Protein AF-A0A0M4QWQ1-F1 (afdb_monomer)

Sequence (121 aa):
MKKNDCTCSGRVTTLRNQVVIATGKVSIRGEHEHRDEVHALLERAGARVTTKMSGNISVLIHGDLSGQIVADQVREYSQKILDLLTESTSAHHVCAVSSRGLSELLEGRAAVCLHRHVVGQ

Secondary structure (DSSP, 8-state):
---------SEE---TT-EEEEESB-EETTEE--HHHHHHHHHHTT-EE-SS--TT--EEEE-B-TTS--SBTTTTB-HHHHHHHHS--TT---EEEEHHHHHHHHTTPPEEPGGGGSS--

pLDDT: mean 73.44, std 15.36, range [33.41, 91.0]

Solvent-accessible surface area (backbone atoms only — not comparable to full-atom values): 6953 Å² total; per-residue (Å²): 134,84,78,83,67,58,69,72,82,51,48,45,63,68,47,57,84,32,30,32,32,79,42,65,52,38,31,50,88,83,41,83,43,53,71,67,57,51,46,53,52,40,43,74,54,41,21,44,75,44,94,69,94,53,96,75,49,38,32,35,36,45,28,56,38,90,92,56,85,46,68,36,82,90,77,47,35,30,59,69,53,51,47,56,59,64,68,35,44,89,83,45,60,49,38,30,25,43,25,69,27,50,33,34,38,76,71,68,32,66,17,58,32,62,45,79,75,72,86,73,129

Structure (mmCIF, N/CA/C/O backbone):
data_AF-A0A0M4QWQ1-F1
#
_entry.id   AF-A0A0M4QWQ1-F1
#
loop_
_atom_site.group_PDB
_atom_site.id
_atom_site.type_symbol
_atom_site.label_atom_id
_atom_site.label_alt_id
_atom_site.label_comp_id
_atom_site.label_asym_id
_atom_site.label_entity_id
_atom_site.label_seq_id
_atom_site.pdbx_PDB_ins_code
_atom_site.Cartn_x
_atom_site.Cartn_y
_atom_site.Cartn_z
_atom_site.occupancy
_atom_site.B_iso_or_equiv
_atom_site.auth_seq_id
_atom_site.auth_comp_id
_atom_site.auth_asym_id
_atom_site.auth_atom_id
_atom_site.pdbx_PDB_model_num
ATOM 1 N N . MET A 1 1 ? -4.768 -5.195 30.959 1.00 33.41 1 MET A N 1
ATOM 2 C CA . MET A 1 1 ? -3.926 -4.238 30.205 1.00 33.41 1 MET A CA 1
ATOM 3 C C . MET A 1 1 ? -3.925 -4.661 28.740 1.00 33.41 1 MET A C 1
ATOM 5 O O . MET A 1 1 ? -3.220 -5.597 28.389 1.00 33.41 1 MET A O 1
ATOM 9 N N . LYS A 1 2 ? -4.796 -4.077 27.904 1.00 33.41 2 LYS A N 1
ATOM 10 C CA . LYS A 1 2 ? -4.826 -4.370 26.462 1.00 33.41 2 LYS A CA 1
ATOM 11 C C . LYS A 1 2 ? -3.675 -3.591 25.832 1.00 33.41 2 LYS A C 1
ATOM 13 O O . LYS A 1 2 ? -3.748 -2.369 25.765 1.00 33.41 2 LYS A O 1
ATOM 18 N N . LYS A 1 3 ? -2.583 -4.275 25.478 1.00 35.69 3 LYS A N 1
ATOM 19 C CA . LYS A 1 3 ? -1.505 -3.661 24.699 1.00 35.69 3 LYS A CA 1
ATOM 20 C C . LYS A 1 3 ? -2.124 -3.224 23.377 1.00 35.69 3 LYS A C 1
ATOM 22 O O . LYS A 1 3 ? -2.534 -4.066 22.584 1.00 35.69 3 LYS A O 1
ATOM 27 N N . ASN A 1 4 ? -2.248 -1.914 23.202 1.00 35.50 4 ASN A N 1
ATOM 28 C CA . ASN A 1 4 ? -2.548 -1.275 21.932 1.00 35.50 4 ASN A CA 1
ATOM 29 C C . ASN A 1 4 ? -1.277 -1.397 21.085 1.00 35.50 4 ASN A C 1
ATOM 31 O O . ASN A 1 4 ? -0.504 -0.458 20.930 1.00 35.50 4 ASN A O 1
ATOM 35 N N . ASP A 1 5 ? -0.982 -2.633 20.700 1.00 36.66 5 ASP A N 1
ATOM 36 C CA . ASP A 1 5 ? 0.172 -2.970 19.903 1.00 36.66 5 ASP A CA 1
ATOM 37 C C . ASP A 1 5 ? -0.125 -2.451 18.497 1.00 36.66 5 ASP A C 1
ATOM 39 O O . ASP A 1 5 ? -1.094 -2.854 17.853 1.00 36.66 5 ASP A O 1
ATOM 43 N N . CYS A 1 6 ? 0.656 -1.471 18.057 1.00 44.47 6 CYS A N 1
ATOM 44 C CA . CYS A 1 6 ? 0.642 -0.994 16.683 1.00 44.47 6 CYS A CA 1
ATOM 45 C C . CYS A 1 6 ? 1.329 -2.065 15.818 1.00 44.47 6 CYS A C 1
ATOM 47 O O . CYS A 1 6 ? 2.426 -1.869 15.299 1.00 44.47 6 CYS A O 1
ATOM 49 N N . THR A 1 7 ? 0.713 -3.251 15.753 1.00 46.88 7 THR A N 1
ATOM 50 C CA . THR A 1 7 ? 1.302 -4.480 15.221 1.00 46.88 7 THR A CA 1
ATOM 51 C C . THR A 1 7 ? 1.193 -4.484 13.710 1.00 46.88 7 THR A C 1
ATOM 53 O O . THR A 1 7 ? 0.338 -5.139 13.116 1.00 46.88 7 THR A O 1
ATOM 56 N N . CYS A 1 8 ? 2.125 -3.826 13.034 1.00 55.56 8 CYS A N 1
ATOM 57 C CA . CYS A 1 8 ? 2.546 -4.419 11.778 1.00 55.56 8 CYS A CA 1
ATOM 58 C C . CYS A 1 8 ? 3.162 -5.777 12.114 1.00 55.56 8 CYS A C 1
ATOM 60 O O . CYS A 1 8 ? 4.287 -5.865 12.604 1.00 55.56 8 CYS A O 1
ATOM 62 N N . SER A 1 9 ? 2.441 -6.864 11.838 1.00 59.91 9 SER A N 1
ATOM 63 C CA . SER A 1 9 ? 2.945 -8.235 12.001 1.00 59.91 9 SER A CA 1
ATOM 64 C C . SER A 1 9 ? 4.078 -8.575 11.009 1.00 59.91 9 SER A C 1
ATOM 66 O O . SER A 1 9 ? 4.368 -9.742 10.768 1.00 59.91 9 SER A O 1
ATOM 68 N N . GLY A 1 10 ? 4.701 -7.567 10.384 1.00 70.88 10 GLY A N 1
ATOM 69 C CA . GLY A 1 10 ? 5.624 -7.690 9.257 1.00 70.88 10 GLY A CA 1
ATOM 70 C C . GLY A 1 10 ? 4.924 -7.933 7.918 1.00 70.88 10 GLY A C 1
ATOM 71 O O . GLY A 1 10 ? 5.595 -8.161 6.914 1.00 70.88 10 GLY A O 1
ATOM 72 N N . ARG A 1 11 ? 3.587 -7.910 7.886 1.00 78.88 11 ARG A N 1
ATOM 73 C CA . ARG A 1 11 ? 2.778 -8.191 6.699 1.00 78.88 11 ARG A CA 1
ATOM 74 C C . ARG A 1 11 ? 1.528 -7.322 6.654 1.00 78.88 11 ARG A C 1
ATOM 76 O O . ARG A 1 11 ? 0.953 -7.013 7.693 1.00 78.88 11 ARG A O 1
ATOM 83 N N . VAL A 1 12 ? 1.094 -6.998 5.442 1.00 84.19 12 VAL A N 1
ATOM 84 C CA . VAL A 1 12 ? -0.196 -6.369 5.144 1.00 84.19 12 VAL A CA 1
ATOM 85 C C . VAL A 1 12 ? -1.068 -7.432 4.491 1.00 84.19 12 VAL A C 1
ATOM 87 O O . VAL A 1 12 ? -0.662 -8.028 3.499 1.00 84.19 12 VAL A O 1
ATOM 90 N N . THR A 1 13 ? -2.240 -7.717 5.051 1.00 83.75 13 THR A N 1
ATOM 91 C CA . THR A 1 13 ? -3.164 -8.736 4.517 1.00 83.75 13 THR A CA 1
ATOM 92 C C . THR A 1 13 ? -4.293 -8.136 3.689 1.00 83.75 13 THR A C 1
ATOM 94 O O . THR A 1 13 ? -4.889 -8.828 2.872 1.00 83.75 13 THR A O 1
ATOM 97 N N . THR A 1 14 ? -4.608 -6.857 3.899 1.00 83.62 14 THR A N 1
ATOM 98 C CA . THR A 1 14 ? -5.663 -6.153 3.173 1.00 83.62 14 THR A CA 1
ATOM 99 C C . THR A 1 14 ? -5.400 -4.653 3.134 1.00 83.62 14 THR A C 1
ATOM 101 O O . THR A 1 14 ? -4.774 -4.090 4.032 1.00 83.62 14 THR A O 1
ATOM 104 N N . LEU A 1 15 ? -5.921 -4.016 2.088 1.00 84.75 15 LEU A N 1
ATOM 105 C CA . LEU A 1 15 ? -5.917 -2.570 1.891 1.00 84.75 15 LEU A CA 1
ATOM 106 C C . LEU A 1 15 ? -7.199 -1.899 2.404 1.00 84.75 15 LEU A C 1
ATOM 108 O O . LEU A 1 15 ? -7.279 -0.673 2.444 1.00 84.75 15 LEU A O 1
ATOM 112 N N . ARG A 1 16 ? -8.202 -2.680 2.825 1.00 86.56 16 ARG A N 1
ATOM 113 C CA . ARG A 1 16 ? -9.482 -2.135 3.286 1.00 86.56 16 ARG A CA 1
ATOM 114 C C . ARG A 1 16 ? -9.301 -1.230 4.497 1.00 86.56 16 ARG A C 1
ATOM 116 O O . ARG A 1 16 ? -8.708 -1.637 5.494 1.00 86.56 16 ARG A O 1
ATOM 123 N N . ASN A 1 17 ? -9.878 -0.033 4.412 1.00 85.31 17 ASN A N 1
ATOM 124 C CA . ASN A 1 17 ? -9.836 0.992 5.455 1.00 85.31 17 ASN A CA 1
ATOM 125 C C . ASN A 1 17 ? -8.409 1.458 5.812 1.00 85.31 17 ASN A C 1
ATOM 127 O O . ASN A 1 17 ? -8.195 2.020 6.883 1.00 85.31 17 ASN A O 1
ATOM 131 N N . GLN A 1 18 ? -7.437 1.224 4.922 1.00 87.06 18 GLN A N 1
ATOM 132 C CA . GLN A 1 18 ? -6.062 1.695 5.064 1.00 87.06 18 GLN A CA 1
ATOM 133 C C . GLN A 1 18 ? -5.871 3.000 4.299 1.00 87.06 18 GLN A C 1
ATOM 135 O O . GLN A 1 18 ? -6.394 3.157 3.196 1.00 87.06 18 GLN A O 1
ATOM 140 N N . VAL A 1 19 ? -5.082 3.923 4.852 1.00 89.38 19 VAL A N 1
ATOM 141 C CA . VAL A 1 19 ? -4.641 5.113 4.116 1.00 89.38 19 VAL A CA 1
ATOM 142 C C . VAL A 1 19 ? -3.360 4.767 3.372 1.00 89.38 19 VAL A C 1
ATOM 144 O O . VAL A 1 19 ? -2.340 4.454 3.993 1.00 89.38 19 VAL A O 1
ATOM 147 N N . VAL A 1 20 ? -3.426 4.811 2.044 1.00 89.38 20 VAL A N 1
ATOM 148 C CA . VAL A 1 20 ? -2.355 4.352 1.160 1.00 89.38 20 VAL A CA 1
ATOM 149 C C . VAL A 1 20 ? -1.790 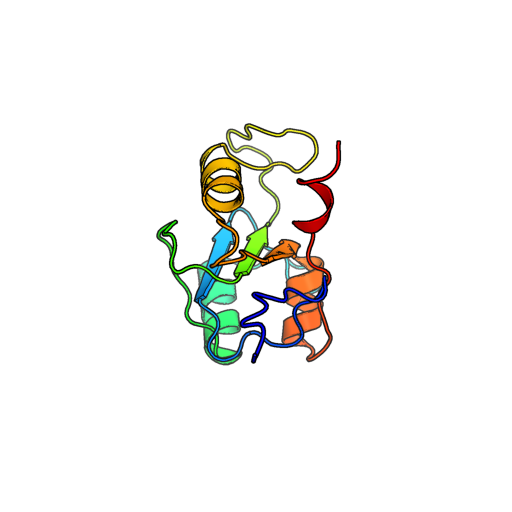5.518 0.370 1.00 89.38 20 VAL A C 1
ATOM 151 O O . VAL A 1 20 ? -2.537 6.327 -0.177 1.00 89.38 20 VAL A O 1
ATOM 154 N N . ILE A 1 21 ? -0.471 5.579 0.256 1.00 87.94 21 ILE A N 1
ATOM 155 C CA . ILE A 1 21 ? 0.205 6.453 -0.701 1.00 87.94 21 ILE A CA 1
ATOM 156 C C . ILE A 1 21 ? 1.067 5.612 -1.634 1.00 87.94 21 ILE A C 1
ATOM 158 O O . ILE A 1 21 ? 1.779 4.718 -1.185 1.00 87.94 21 ILE A O 1
ATOM 162 N N . ALA A 1 22 ? 1.006 5.899 -2.930 1.00 86.12 22 ALA A N 1
ATOM 163 C CA . ALA A 1 22 ? 1.893 5.311 -3.923 1.00 86.12 22 ALA A CA 1
ATOM 164 C C . ALA A 1 22 ? 2.969 6.323 -4.329 1.00 86.12 22 ALA A C 1
ATOM 166 O O . ALA A 1 22 ? 2.665 7.489 -4.605 1.00 86.12 22 ALA A O 1
ATOM 167 N N . THR A 1 23 ? 4.222 5.877 -4.363 1.00 79.81 23 THR A N 1
ATOM 168 C CA . THR A 1 23 ? 5.373 6.670 -4.802 1.00 79.81 23 THR A CA 1
ATOM 169 C C . THR A 1 23 ? 6.091 5.981 -5.956 1.00 79.81 23 THR A C 1
ATOM 171 O O . THR A 1 23 ? 6.175 4.759 -6.004 1.00 79.81 23 THR A O 1
ATOM 174 N N . GLY A 1 24 ? 6.625 6.771 -6.889 1.00 77.31 24 GLY A N 1
ATOM 175 C CA . GLY A 1 24 ? 7.322 6.240 -8.063 1.00 77.31 24 GLY A CA 1
ATOM 176 C C . GLY A 1 24 ? 6.391 5.613 -9.103 1.00 77.31 24 GLY A C 1
ATOM 177 O O . GLY A 1 24 ? 5.179 5.842 -9.100 1.00 77.31 24 GLY A O 1
ATOM 178 N N . LYS A 1 25 ? 6.983 4.852 -10.024 1.00 79.69 25 LYS A N 1
ATOM 179 C CA . LYS A 1 25 ? 6.280 4.044 -11.023 1.00 79.69 25 LYS A CA 1
ATOM 180 C C . LYS A 1 25 ? 5.929 2.704 -10.395 1.00 79.69 25 LYS A C 1
ATOM 182 O O . LYS A 1 25 ? 6.804 1.914 -10.055 1.00 79.69 25 LYS A O 1
ATOM 187 N N . VAL A 1 26 ? 4.643 2.460 -10.198 1.00 82.44 26 VAL A N 1
ATOM 188 C CA . VAL A 1 26 ? 4.171 1.222 -9.584 1.00 82.44 26 VAL A CA 1
ATOM 189 C C . VAL A 1 26 ? 3.780 0.250 -10.684 1.00 82.44 26 VAL A C 1
ATOM 191 O O . VAL A 1 26 ? 2.916 0.548 -11.501 1.00 82.44 26 VAL A O 1
ATOM 194 N N . SER A 1 27 ? 4.406 -0.920 -10.676 1.00 80.19 27 SER A N 1
ATOM 195 C CA . SER A 1 27 ? 4.080 -2.000 -11.602 1.00 80.19 27 SER A CA 1
ATOM 196 C C . SER A 1 27 ? 3.155 -3.014 -10.936 1.00 80.19 27 SER A C 1
ATOM 198 O O . SER A 1 27 ? 3.456 -3.501 -9.841 1.00 80.19 27 SER A O 1
ATOM 200 N N . ILE A 1 28 ? 2.048 -3.363 -11.586 1.00 81.25 28 ILE A N 1
ATOM 201 C CA . ILE A 1 28 ? 1.098 -4.369 -11.102 1.00 81.25 28 ILE A CA 1
ATOM 202 C C . ILE A 1 28 ? 1.171 -5.557 -12.050 1.00 81.25 28 ILE A C 1
ATOM 204 O O . ILE A 1 28 ? 1.114 -5.391 -13.260 1.00 81.25 28 ILE A O 1
ATOM 208 N N . ARG A 1 29 ? 1.374 -6.764 -11.509 1.00 79.44 29 ARG A N 1
ATOM 209 C CA . ARG A 1 29 ? 1.565 -7.997 -12.302 1.00 79.44 29 ARG A CA 1
ATOM 210 C C . ARG A 1 29 ? 2.710 -7.927 -13.329 1.00 79.44 29 ARG A C 1
ATOM 212 O O . ARG A 1 29 ? 2.751 -8.711 -14.267 1.00 79.44 29 ARG A O 1
ATOM 219 N N . GLY A 1 30 ? 3.680 -7.038 -13.109 1.00 71.94 30 GLY A N 1
ATOM 220 C CA . GLY A 1 30 ? 4.817 -6.830 -14.011 1.00 71.94 30 GLY A CA 1
ATOM 221 C C . GLY A 1 30 ? 4.563 -5.809 -15.122 1.00 71.94 30 GLY A C 1
ATOM 222 O O . GLY A 1 30 ? 5.497 -5.484 -15.848 1.00 71.94 30 GLY A O 1
ATOM 223 N N . GLU A 1 31 ? 3.356 -5.254 -15.215 1.00 77.81 31 GLU A N 1
ATOM 224 C CA . GLU A 1 31 ? 3.012 -4.186 -16.152 1.00 77.81 31 GLU A CA 1
ATOM 225 C C . GLU A 1 31 ? 3.115 -2.826 -15.458 1.00 77.81 31 GLU A C 1
ATOM 227 O O . GLU A 1 31 ? 2.762 -2.685 -14.286 1.00 77.81 31 GLU A O 1
ATOM 232 N N . HIS A 1 32 ? 3.674 -1.832 -16.152 1.00 73.00 32 HIS A N 1
ATOM 233 C CA . HIS A 1 32 ? 3.779 -0.470 -15.632 1.00 73.00 32 HIS A CA 1
ATOM 234 C C . HIS A 1 32 ? 2.414 0.198 -15.675 1.00 73.00 32 HIS A C 1
ATOM 236 O O . HIS A 1 32 ? 1.960 0.622 -16.735 1.00 73.00 32 HIS A O 1
ATOM 242 N N . GLU A 1 33 ? 1.805 0.348 -14.505 1.00 76.19 33 GLU A N 1
ATOM 243 C CA . GLU A 1 33 ? 0.498 0.968 -14.400 1.00 76.19 33 GLU A CA 1
ATOM 244 C C . GLU A 1 33 ? 0.637 2.477 -14.228 1.00 76.19 33 GLU A C 1
ATOM 246 O O . GLU A 1 33 ? 1.488 2.995 -13.492 1.00 76.19 33 GLU A O 1
ATOM 251 N N . HIS A 1 34 ? -0.231 3.210 -14.919 1.00 76.50 34 HIS A N 1
ATOM 252 C CA . HIS A 1 34 ? -0.330 4.647 -14.735 1.00 76.50 34 HIS A CA 1
ATOM 253 C C . HIS A 1 34 ? -0.822 4.945 -13.318 1.00 76.50 34 HIS A C 1
ATOM 255 O O . HIS A 1 34 ? -1.639 4.224 -12.750 1.00 76.50 34 HIS A O 1
ATOM 261 N N . ARG A 1 35 ? -0.346 6.051 -12.741 1.00 77.06 35 ARG A N 1
ATOM 262 C CA . ARG A 1 35 ? -0.690 6.445 -11.368 1.00 77.06 35 ARG A CA 1
ATOM 263 C C . ARG A 1 35 ? -2.203 6.498 -11.118 1.00 77.06 35 ARG A C 1
ATOM 265 O O . ARG A 1 35 ? -2.635 6.147 -10.026 1.00 77.06 35 ARG A O 1
ATOM 272 N N . ASP A 1 36 ? -2.974 6.929 -12.114 1.00 80.69 36 ASP A N 1
ATOM 273 C CA . ASP A 1 36 ? -4.437 7.013 -12.037 1.00 80.69 36 ASP A CA 1
ATOM 274 C C . ASP A 1 36 ? -5.086 5.623 -11.922 1.00 80.69 36 ASP A C 1
ATOM 276 O O . ASP A 1 36 ? -5.886 5.385 -11.020 1.00 80.69 36 ASP A O 1
ATOM 280 N N . GLU A 1 37 ? -4.627 4.660 -12.727 1.00 84.81 37 GLU A N 1
ATOM 281 C CA . GLU A 1 37 ? -5.077 3.264 -12.654 1.00 84.81 37 GLU A CA 1
ATOM 282 C C . GLU A 1 37 ? -4.713 2.631 -11.308 1.00 84.81 37 GLU A C 1
ATOM 284 O O . GLU A 1 37 ? -5.549 2.003 -10.659 1.00 84.81 37 GLU A O 1
ATOM 289 N N . VAL A 1 38 ? -3.493 2.868 -10.816 1.00 84.81 38 VAL A N 1
ATOM 290 C CA . VAL A 1 38 ? -3.070 2.398 -9.487 1.00 84.81 38 VAL A CA 1
ATOM 291 C C . VAL A 1 38 ? -3.973 2.972 -8.396 1.00 84.81 38 VAL A C 1
ATOM 293 O O . VAL A 1 38 ? -4.376 2.248 -7.487 1.00 84.81 38 VAL A O 1
ATOM 296 N N . HIS A 1 39 ? -4.317 4.259 -8.477 1.00 87.12 39 HIS A N 1
ATOM 297 C CA . HIS A 1 39 ? -5.243 4.885 -7.537 1.00 87.12 39 HIS A CA 1
ATOM 298 C C . HIS A 1 39 ? -6.625 4.227 -7.602 1.00 87.12 39 HIS A C 1
ATOM 300 O O . HIS A 1 39 ? -7.144 3.813 -6.566 1.00 87.12 39 HIS A O 1
ATOM 306 N N . ALA A 1 40 ? -7.176 4.050 -8.804 1.00 87.81 40 ALA A N 1
ATOM 307 C CA . ALA A 1 40 ? -8.465 3.400 -8.999 1.00 87.81 40 ALA A CA 1
ATOM 308 C C . ALA A 1 40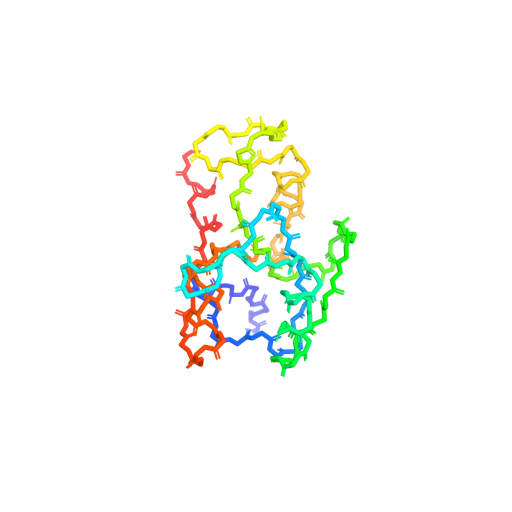 ? -8.474 1.962 -8.450 1.00 87.81 40 ALA A C 1
ATOM 310 O O . ALA A 1 40 ? -9.443 1.543 -7.817 1.00 87.81 40 ALA A O 1
ATOM 311 N N . LEU A 1 41 ? -7.390 1.205 -8.636 1.00 87.94 41 LEU A N 1
ATOM 312 C CA . LEU A 1 41 ? -7.246 -0.158 -8.117 1.00 87.94 41 LEU A CA 1
ATOM 313 C C . LEU A 1 41 ? -7.178 -0.196 -6.588 1.00 87.94 41 LEU A C 1
ATOM 315 O O . LEU A 1 41 ? -7.831 -1.033 -5.963 1.00 87.94 41 LEU A O 1
ATOM 319 N N . LEU A 1 42 ? -6.433 0.724 -5.975 1.00 88.94 42 LEU A N 1
ATOM 320 C CA . LEU A 1 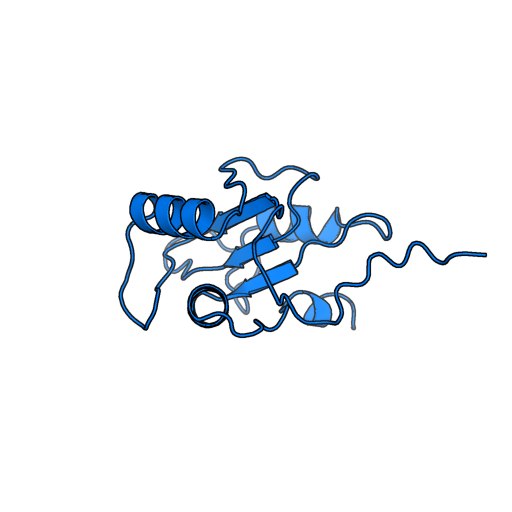42 ? -6.362 0.857 -4.521 1.00 88.94 42 LEU A CA 1
ATOM 321 C C . LEU A 1 42 ? -7.732 1.220 -3.927 1.00 88.94 42 LEU A C 1
ATOM 323 O O . LEU A 1 42 ? -8.163 0.595 -2.957 1.00 88.94 42 LEU A O 1
ATOM 327 N N . GLU A 1 43 ? -8.449 2.170 -4.527 1.00 89.44 43 GLU A N 1
ATOM 328 C CA . GLU A 1 43 ? -9.796 2.540 -4.078 1.00 89.44 43 GLU A CA 1
ATOM 329 C C . GLU A 1 43 ? -10.793 1.387 -4.244 1.00 89.44 43 GLU A C 1
ATOM 331 O O . GLU A 1 43 ? -11.562 1.098 -3.324 1.00 89.44 43 GLU A O 1
ATOM 336 N N . ARG A 1 44 ? -10.721 0.637 -5.353 1.00 88.56 44 ARG A N 1
ATOM 337 C CA . ARG A 1 44 ? -11.511 -0.594 -5.554 1.00 88.56 44 ARG A CA 1
ATOM 338 C C . ARG A 1 44 ? -11.194 -1.673 -4.517 1.00 88.56 44 ARG A C 1
ATOM 340 O O . ARG A 1 44 ? -12.090 -2.411 -4.112 1.00 88.56 44 ARG A O 1
ATOM 347 N N . ALA A 1 45 ? -9.950 -1.750 -4.049 1.00 85.38 45 ALA A N 1
ATOM 348 C CA . ALA A 1 45 ? -9.551 -2.636 -2.955 1.00 85.38 45 ALA A CA 1
ATOM 349 C C . ALA A 1 45 ? -10.042 -2.154 -1.570 1.00 85.38 45 ALA A C 1
ATOM 351 O O . ALA A 1 45 ? -9.893 -2.870 -0.575 1.00 85.38 45 ALA A O 1
ATOM 352 N N . GLY A 1 46 ? -10.657 -0.968 -1.496 1.00 87.31 46 GLY A N 1
ATOM 353 C CA . GLY A 1 46 ? -11.171 -0.353 -0.274 1.00 87.31 46 GLY A CA 1
ATOM 354 C C . GLY A 1 46 ? -10.130 0.454 0.500 1.00 87.31 46 GLY A C 1
ATOM 355 O O . GLY A 1 46 ? -10.354 0.746 1.679 1.00 87.31 46 GLY A O 1
ATOM 356 N N . ALA A 1 47 ? -8.997 0.782 -0.124 1.00 90.19 47 ALA A N 1
ATOM 357 C CA . ALA A 1 47 ? -8.025 1.712 0.432 1.00 90.19 47 ALA A CA 1
ATOM 358 C C . ALA A 1 47 ? -8.434 3.161 0.180 1.00 90.19 47 ALA A C 1
ATOM 360 O O . ALA A 1 47 ? -9.115 3.491 -0.786 1.00 90.19 47 ALA A O 1
ATOM 361 N N . ARG A 1 48 ? -7.957 4.046 1.050 1.00 91.00 48 ARG A N 1
ATOM 362 C CA . ARG A 1 48 ? -8.092 5.488 0.903 1.00 91.00 48 ARG A CA 1
ATOM 363 C C . ARG A 1 48 ? -6.781 6.048 0.379 1.00 91.00 48 ARG A C 1
ATOM 365 O O . ARG A 1 48 ? -5.804 6.142 1.123 1.00 91.00 48 ARG A O 1
ATOM 372 N N . VAL A 1 49 ? -6.749 6.392 -0.902 1.00 88.94 49 VAL A N 1
ATOM 373 C CA . VAL A 1 49 ? -5.523 6.872 -1.542 1.00 88.94 49 VAL A CA 1
ATOM 374 C C . VAL A 1 49 ? -5.286 8.339 -1.196 1.00 88.94 49 VAL A C 1
ATOM 376 O O . VAL A 1 49 ? -6.179 9.175 -1.312 1.00 88.94 49 VAL A O 1
ATOM 379 N N . THR A 1 50 ? -4.069 8.666 -0.769 1.00 87.44 50 THR A N 1
ATOM 380 C CA . THR A 1 50 ? -3.625 10.044 -0.545 1.00 87.44 50 THR A CA 1
ATOM 381 C C . THR A 1 50 ? -2.405 10.355 -1.397 1.00 87.44 50 THR A C 1
ATOM 383 O O . THR A 1 50 ? -1.522 9.525 -1.595 1.00 87.44 50 THR A O 1
ATOM 386 N N . THR A 1 51 ? -2.333 11.588 -1.890 1.00 81.19 51 THR A N 1
ATOM 387 C CA . THR A 1 51 ? -1.148 12.133 -2.570 1.00 81.19 51 THR A CA 1
ATOM 388 C C . THR A 1 51 ? -0.256 12.936 -1.630 1.00 81.19 51 THR A C 1
ATOM 390 O O . THR A 1 51 ? 0.861 13.297 -2.001 1.00 81.19 51 THR A O 1
ATOM 393 N N . LYS A 1 52 ? -0.736 13.220 -0.414 1.00 80.06 52 LYS A N 1
ATOM 394 C CA . LYS A 1 52 ? -0.002 13.963 0.607 1.00 80.06 52 LYS A CA 1
ATOM 395 C C . LYS A 1 52 ? 0.652 12.987 1.571 1.00 80.06 52 LYS A C 1
ATOM 397 O O . LYS A 1 52 ? -0.035 12.167 2.177 1.00 80.06 52 LYS A O 1
ATOM 402 N N . MET A 1 53 ? 1.967 13.121 1.726 1.00 72.38 53 MET A N 1
ATOM 403 C CA . MET A 1 53 ? 2.690 12.499 2.829 1.00 72.38 53 MET A CA 1
ATOM 404 C C . MET A 1 53 ? 2.276 13.197 4.121 1.00 72.38 53 MET A C 1
ATOM 406 O O . MET A 1 53 ? 2.519 14.385 4.306 1.00 72.38 53 MET A O 1
ATOM 410 N N . SER A 1 54 ? 1.539 12.482 4.959 1.00 69.19 54 SER A N 1
ATOM 411 C CA . SER A 1 54 ? 1.048 12.948 6.251 1.00 69.19 54 SER A CA 1
ATOM 412 C C . SER A 1 54 ? 1.052 11.780 7.222 1.00 69.19 54 SER A C 1
ATOM 414 O O . SER A 1 54 ? 0.854 10.636 6.809 1.00 69.19 54 SER A O 1
ATOM 416 N N . GLY A 1 55 ? 1.171 12.074 8.514 1.00 70.94 55 GLY A N 1
ATOM 417 C CA . GLY A 1 55 ? 1.184 11.075 9.583 1.00 70.94 55 GLY A CA 1
ATOM 418 C C . GLY A 1 55 ? -0.103 10.258 9.747 1.00 70.94 55 GLY A C 1
ATOM 419 O O . GLY A 1 55 ? -0.214 9.544 10.728 1.00 70.94 55 GLY A O 1
ATOM 420 N N . ASN A 1 56 ? -1.066 10.338 8.823 1.00 80.00 56 ASN A N 1
ATOM 421 C CA . ASN A 1 56 ? -2.274 9.504 8.783 1.00 80.00 56 ASN A CA 1
ATOM 422 C C . ASN A 1 56 ? -2.132 8.316 7.815 1.00 80.00 56 ASN A C 1
ATOM 424 O O . ASN A 1 56 ? -3.076 7.550 7.657 1.00 80.00 56 ASN A O 1
ATOM 428 N N . ILE A 1 57 ? -0.991 8.189 7.133 1.00 85.19 57 ILE A N 1
ATOM 429 C CA . ILE A 1 57 ? -0.701 7.078 6.224 1.00 85.19 57 ILE A CA 1
ATOM 430 C C . ILE A 1 57 ? -0.450 5.808 7.031 1.00 85.19 57 ILE A C 1
ATOM 432 O O . ILE A 1 57 ? 0.290 5.832 8.006 1.00 85.19 57 ILE A O 1
ATOM 436 N N . SER A 1 58 ? -1.012 4.694 6.574 1.00 84.00 58 SER A N 1
ATOM 437 C CA . SER A 1 58 ? -0.798 3.372 7.175 1.00 84.00 58 SER A CA 1
ATOM 438 C C . SER A 1 58 ? -0.012 2.443 6.246 1.00 84.00 58 SER A C 1
ATOM 440 O O . SER A 1 58 ? 0.684 1.542 6.712 1.00 84.00 58 SER A O 1
ATOM 442 N N . VAL A 1 59 ? -0.081 2.663 4.925 1.00 86.62 59 VAL A N 1
ATOM 443 C CA . VAL A 1 59 ? 0.647 1.873 3.922 1.00 86.62 59 VAL A CA 1
ATOM 444 C C . VAL A 1 59 ? 1.293 2.788 2.879 1.00 86.62 59 VAL A C 1
ATOM 446 O O . VAL A 1 59 ? 0.645 3.631 2.263 1.00 86.62 59 VAL A O 1
ATOM 449 N N . LEU A 1 60 ? 2.582 2.587 2.646 1.00 87.00 60 LEU A N 1
ATOM 450 C CA . LEU A 1 60 ? 3.361 3.200 1.582 1.00 87.00 60 LEU A CA 1
ATOM 451 C C . LEU A 1 60 ? 3.641 2.139 0.518 1.00 87.00 60 LEU A C 1
ATOM 453 O O . LEU A 1 60 ? 4.331 1.159 0.791 1.00 87.00 60 LEU A O 1
ATOM 457 N N . ILE A 1 61 ? 3.148 2.345 -0.698 1.00 86.94 61 ILE A N 1
ATOM 458 C CA . ILE A 1 61 ? 3.543 1.550 -1.858 1.00 86.94 61 ILE A CA 1
ATOM 459 C C . ILE A 1 61 ? 4.766 2.208 -2.489 1.00 86.94 61 ILE A C 1
ATOM 461 O O . ILE A 1 61 ? 4.658 3.301 -3.045 1.00 86.94 61 ILE A O 1
ATOM 465 N N . HIS A 1 62 ? 5.913 1.537 -2.413 1.00 81.31 62 HIS A N 1
ATOM 466 C CA . HIS A 1 62 ? 7.121 1.945 -3.120 1.00 81.31 62 HIS A CA 1
ATOM 467 C C . HIS A 1 62 ? 7.126 1.307 -4.519 1.00 81.31 62 HIS A C 1
ATOM 469 O O . HIS A 1 62 ? 7.043 0.085 -4.686 1.00 81.31 62 HIS A O 1
ATOM 475 N N . GLY A 1 63 ? 7.147 2.165 -5.532 1.00 79.00 63 GLY A N 1
ATOM 476 C CA . GLY A 1 63 ? 7.415 1.823 -6.921 1.00 79.00 63 GLY A CA 1
ATOM 477 C C . GLY A 1 63 ? 8.863 2.106 -7.311 1.00 79.00 63 GLY A C 1
ATOM 478 O O . GLY A 1 63 ? 9.656 2.582 -6.498 1.00 79.00 63 GLY A O 1
ATOM 479 N N . ASP A 1 64 ? 9.169 1.843 -8.578 1.00 74.06 64 ASP A N 1
ATOM 480 C CA . ASP A 1 64 ? 10.423 2.227 -9.220 1.00 74.06 64 ASP A CA 1
ATOM 481 C C . ASP A 1 64 ? 10.578 3.752 -9.162 1.00 74.06 64 ASP A C 1
ATOM 483 O O . ASP A 1 64 ? 9.730 4.519 -9.637 1.00 74.06 64 ASP A O 1
ATOM 487 N N . LEU A 1 65 ? 11.653 4.193 -8.514 1.00 67.88 65 LEU A N 1
ATOM 488 C CA . LEU A 1 65 ? 12.002 5.603 -8.367 1.00 67.88 65 LEU A CA 1
ATOM 489 C C . LEU A 1 65 ? 13.184 5.974 -9.272 1.00 67.88 65 LEU A C 1
ATOM 491 O O . LEU A 1 65 ? 13.701 7.088 -9.159 1.00 67.88 65 LEU A O 1
ATOM 495 N N . SER A 1 66 ? 13.548 5.102 -10.225 1.00 60.31 66 SER A N 1
ATOM 496 C CA . SER A 1 66 ? 14.549 5.368 -11.258 1.00 60.31 66 SER A CA 1
ATOM 497 C C . SER A 1 66 ? 14.314 6.729 -11.921 1.00 60.31 66 SER A C 1
ATOM 499 O O . SER A 1 66 ? 13.304 6.970 -12.592 1.00 60.31 66 SER A O 1
ATOM 501 N N . GLY A 1 67 ? 15.274 7.637 -11.722 1.00 54.53 67 GLY A N 1
ATOM 502 C CA . GLY A 1 67 ? 15.253 9.005 -12.250 1.00 54.53 67 GLY A CA 1
ATOM 503 C C . GLY A 1 67 ? 14.718 10.081 -11.296 1.00 54.53 67 GLY A C 1
ATOM 504 O O . GLY A 1 67 ? 14.630 11.238 -11.699 1.00 54.53 67 GLY A O 1
ATOM 505 N N . GLN A 1 68 ? 14.379 9.746 -10.047 1.00 59.75 68 GLN A N 1
ATOM 506 C CA . GLN A 1 68 ? 14.038 10.718 -9.001 1.00 59.75 68 GLN A CA 1
ATOM 507 C C . GLN A 1 68 ? 15.173 10.878 -7.981 1.00 59.75 68 GLN A C 1
ATOM 509 O O . GLN A 1 68 ? 16.019 10.001 -7.821 1.00 59.75 68 GLN A O 1
ATOM 514 N N . ILE A 1 69 ? 15.192 12.015 -7.276 1.00 57.41 69 ILE A N 1
ATOM 515 C CA . ILE A 1 69 ? 16.145 12.246 -6.184 1.00 57.41 69 ILE A CA 1
ATOM 516 C C . ILE A 1 69 ? 15.772 11.316 -5.021 1.00 57.41 69 ILE A C 1
ATOM 518 O O . ILE A 1 69 ? 14.797 11.542 -4.292 1.00 57.41 69 ILE A O 1
ATOM 522 N N . VAL A 1 70 ? 16.553 10.251 -4.873 1.00 63.50 70 VAL A N 1
ATOM 523 C CA . VAL A 1 70 ? 16.478 9.303 -3.761 1.00 63.50 70 VAL A CA 1
ATOM 524 C C . VAL A 1 70 ? 17.546 9.665 -2.730 1.00 63.50 70 VAL A C 1
ATOM 526 O O . VAL A 1 70 ? 18.675 9.996 -3.082 1.00 63.50 70 VAL A O 1
ATOM 529 N N . ALA A 1 71 ? 17.167 9.662 -1.456 1.00 64.00 71 ALA A N 1
ATOM 530 C CA . ALA A 1 71 ? 18.075 9.856 -0.328 1.00 64.00 71 ALA A CA 1
ATOM 531 C C . ALA A 1 71 ? 18.735 8.532 0.088 1.00 64.00 71 ALA A C 1
ATOM 533 O O . ALA A 1 71 ? 19.889 8.523 0.499 1.00 64.00 71 ALA A O 1
ATOM 534 N N . ASP A 1 72 ? 18.024 7.414 -0.070 1.00 59.50 72 ASP A N 1
ATOM 535 C CA . ASP A 1 72 ? 18.551 6.067 0.124 1.00 59.50 72 ASP A CA 1
ATOM 536 C C . ASP A 1 72 ? 18.623 5.361 -1.233 1.00 59.50 72 ASP A C 1
ATOM 538 O O . ASP A 1 72 ? 17.592 5.051 -1.825 1.00 59.50 72 ASP A O 1
ATOM 542 N N . GLN A 1 73 ? 19.831 5.143 -1.757 1.00 56.66 73 GLN A N 1
ATOM 543 C CA . GLN A 1 73 ? 20.033 4.505 -3.067 1.00 56.66 73 GLN A CA 1
ATOM 544 C C . GLN A 1 73 ? 19.823 2.985 -3.039 1.00 56.66 73 GLN A C 1
ATOM 546 O O . GLN A 1 73 ? 19.628 2.384 -4.089 1.00 56.66 73 GLN A O 1
ATOM 551 N N . VAL A 1 74 ? 19.857 2.358 -1.858 1.00 59.44 74 VAL A N 1
ATOM 552 C CA . VAL A 1 74 ? 19.690 0.902 -1.706 1.00 59.44 74 VAL A CA 1
ATOM 553 C C . VAL A 1 74 ? 18.215 0.515 -1.803 1.00 59.44 74 VAL A C 1
ATOM 555 O O . VAL A 1 74 ? 17.875 -0.520 -2.366 1.00 59.44 74 VAL A O 1
ATOM 558 N N . ARG A 1 75 ? 17.335 1.346 -1.243 1.00 59.66 75 ARG A N 1
ATOM 559 C CA . ARG A 1 75 ? 15.875 1.167 -1.230 1.00 59.66 75 ARG A CA 1
ATOM 560 C C . ARG A 1 75 ? 15.161 2.086 -2.211 1.00 59.66 75 ARG A C 1
ATOM 562 O O . ARG A 1 75 ? 13.942 2.020 -2.331 1.00 59.66 75 ARG A O 1
ATOM 569 N N . GLU A 1 76 ? 15.920 2.970 -2.850 1.00 64.62 76 GLU A N 1
ATOM 570 C CA . GLU A 1 76 ? 15.439 4.035 -3.722 1.00 64.62 76 GLU A CA 1
ATOM 571 C C . GLU A 1 76 ? 14.451 4.975 -3.012 1.00 64.62 76 GLU A C 1
ATOM 573 O O . GLU A 1 76 ? 13.521 5.482 -3.619 1.00 64.62 76 GLU A O 1
ATOM 578 N N . TYR A 1 77 ? 14.602 5.233 -1.709 1.00 69.88 77 TYR A N 1
ATOM 579 C CA . TYR A 1 77 ? 13.660 6.077 -0.961 1.00 69.88 77 TYR A CA 1
ATOM 580 C C . TYR A 1 77 ? 14.062 7.549 -1.007 1.00 69.88 77 TYR A C 1
ATOM 582 O O . TYR A 1 77 ? 15.200 7.900 -0.713 1.00 69.88 77 TYR A O 1
ATOM 590 N N . SER A 1 78 ? 13.124 8.449 -1.300 1.00 68.62 78 SER A N 1
ATOM 591 C CA . SER A 1 78 ? 13.340 9.893 -1.129 1.00 68.62 78 SER A CA 1
ATOM 592 C C . SER A 1 78 ? 13.373 10.292 0.351 1.00 68.62 78 SER A C 1
ATOM 594 O O . SER A 1 78 ? 12.767 9.631 1.194 1.00 68.62 78 SER A O 1
ATOM 596 N N . GLN A 1 79 ? 13.984 11.439 0.666 1.00 72.56 79 GLN A N 1
ATOM 597 C CA . GLN A 1 79 ? 14.067 11.958 2.041 1.00 72.56 79 GLN A CA 1
ATOM 598 C C . GLN A 1 79 ? 12.696 12.047 2.730 1.00 72.56 79 GLN A C 1
ATOM 600 O O . GLN A 1 79 ? 12.587 11.742 3.907 1.00 72.56 79 GLN A O 1
ATOM 605 N N . LYS A 1 80 ? 11.633 12.390 1.990 1.00 72.31 80 LYS A N 1
ATOM 606 C CA . LYS A 1 80 ? 10.258 12.442 2.519 1.00 72.31 80 LYS A CA 1
ATOM 607 C C . LYS A 1 80 ? 9.708 11.077 2.937 1.00 72.31 80 LYS A C 1
ATOM 609 O O . LYS A 1 80 ? 8.913 10.999 3.861 1.00 72.31 80 LYS A O 1
ATOM 614 N N . ILE A 1 81 ? 10.110 10.010 2.243 1.00 73.50 81 ILE A N 1
ATOM 615 C CA . ILE A 1 81 ? 9.749 8.644 2.630 1.00 73.50 81 ILE A CA 1
ATOM 616 C C . ILE A 1 81 ? 10.470 8.302 3.927 1.00 73.50 81 ILE A C 1
ATOM 618 O O . ILE A 1 81 ? 9.842 7.800 4.847 1.00 73.50 81 ILE A O 1
ATOM 622 N N . LEU A 1 82 ? 11.766 8.604 4.020 1.00 75.44 82 LEU A N 1
ATOM 623 C CA . LEU A 1 82 ? 12.528 8.374 5.245 1.00 75.44 82 LEU A CA 1
ATOM 624 C C . LEU A 1 82 ? 11.942 9.150 6.424 1.00 75.44 82 LEU A C 1
ATOM 626 O O . LEU A 1 82 ? 11.770 8.569 7.486 1.00 75.44 82 LEU A O 1
ATOM 630 N N . ASP A 1 83 ? 11.585 10.415 6.215 1.00 75.38 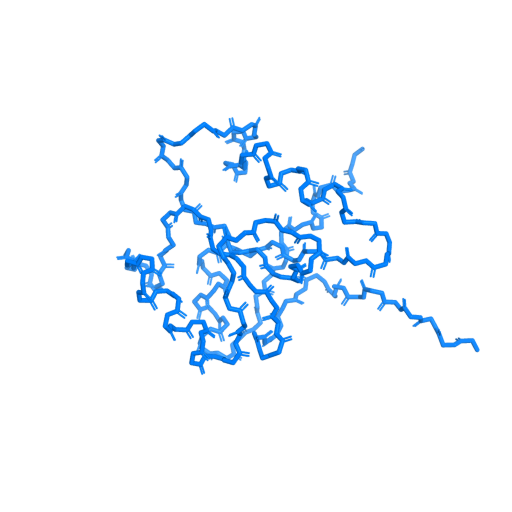83 ASP A N 1
ATOM 631 C CA . ASP A 1 83 ? 10.941 11.271 7.211 1.00 75.38 83 ASP A CA 1
ATOM 632 C C . ASP A 1 83 ? 9.613 10.668 7.684 1.00 75.38 83 ASP A C 1
ATOM 634 O O . ASP A 1 83 ? 9.463 10.399 8.865 1.00 75.38 83 ASP A O 1
ATOM 638 N N . LEU A 1 84 ? 8.727 10.269 6.762 1.00 73.94 84 LEU A N 1
ATOM 639 C CA . LEU A 1 84 ? 7.472 9.575 7.080 1.00 73.94 84 LEU A CA 1
ATOM 640 C C . LEU A 1 84 ? 7.693 8.277 7.880 1.00 73.94 84 LEU A C 1
ATOM 642 O O . LEU A 1 84 ? 6.952 7.971 8.811 1.00 73.94 84 LEU A O 1
ATOM 646 N N . LEU A 1 85 ? 8.697 7.485 7.497 1.00 71.75 85 LEU A N 1
ATOM 647 C CA . LEU A 1 85 ? 9.028 6.231 8.175 1.00 71.75 85 LEU A CA 1
ATOM 648 C C . LEU A 1 85 ? 9.697 6.484 9.541 1.00 71.75 85 LEU A C 1
ATOM 650 O O . LEU A 1 85 ? 9.561 5.661 10.440 1.00 71.75 85 LEU A O 1
ATOM 654 N N . THR A 1 86 ? 10.382 7.612 9.719 1.00 69.31 86 THR A N 1
ATOM 655 C CA . THR A 1 86 ? 11.064 7.998 10.967 1.00 69.31 86 THR A CA 1
ATOM 656 C C . THR A 1 86 ? 10.102 8.675 11.946 1.00 69.31 86 THR A C 1
ATOM 658 O O . THR A 1 86 ? 10.148 8.408 13.144 1.00 69.31 86 THR A O 1
ATOM 661 N N . GLU A 1 87 ? 9.175 9.491 11.439 1.00 65.75 87 GLU A N 1
ATOM 662 C CA . GLU A 1 87 ? 8.040 10.070 12.168 1.00 65.75 87 GLU A CA 1
ATOM 663 C C . GLU A 1 87 ? 7.019 9.014 12.604 1.00 65.75 87 GLU A C 1
ATOM 665 O O . GLU A 1 87 ? 6.140 9.300 13.419 1.00 65.75 87 GLU A O 1
ATOM 670 N N . SER A 1 88 ? 7.132 7.783 12.099 1.00 63.19 88 SER A N 1
ATOM 671 C CA . SER A 1 88 ? 6.374 6.624 12.560 1.00 63.19 88 SER A CA 1
ATOM 672 C C . SER A 1 88 ? 6.769 6.278 14.009 1.00 63.19 88 SER A C 1
ATOM 674 O O . SER A 1 88 ? 7.545 5.367 14.288 1.00 63.19 88 SER A O 1
ATOM 676 N N . THR A 1 89 ? 6.251 7.050 14.966 1.00 52.66 89 THR A N 1
ATOM 677 C CA . THR A 1 89 ? 6.388 6.817 16.410 1.00 52.66 89 THR A CA 1
ATOM 678 C C . THR A 1 89 ? 5.711 5.494 16.797 1.00 52.66 89 THR A C 1
ATOM 680 O O . THR A 1 89 ? 4.859 4.985 16.070 1.00 52.66 89 THR A O 1
ATOM 683 N N . SER A 1 90 ? 6.037 4.936 17.972 1.00 51.97 90 SER A N 1
ATOM 684 C CA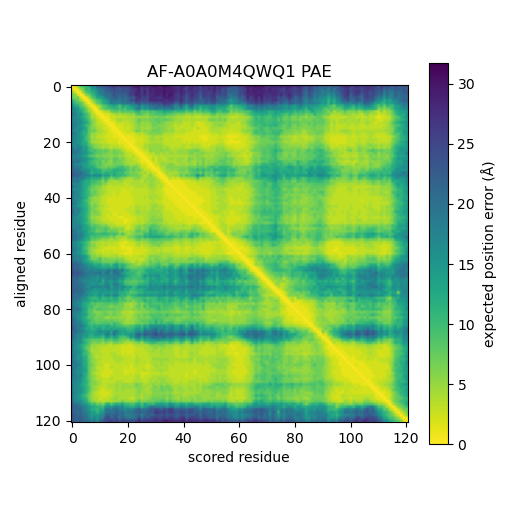 . SER A 1 90 ? 5.445 3.695 18.521 1.00 51.97 90 SER A CA 1
ATOM 685 C C . SER A 1 90 ? 3.903 3.616 18.494 1.00 51.97 90 SER A C 1
ATOM 687 O O . SER A 1 90 ? 3.361 2.534 18.705 1.00 51.97 90 SER A O 1
ATOM 689 N N . ALA A 1 91 ? 3.195 4.724 18.247 1.00 55.19 91 ALA A N 1
ATOM 690 C CA . ALA A 1 91 ? 1.739 4.779 18.128 1.00 55.19 91 ALA A CA 1
ATOM 691 C C . ALA A 1 91 ? 1.188 4.680 16.687 1.00 55.19 91 ALA A C 1
ATOM 693 O O . ALA A 1 91 ? -0.016 4.490 16.524 1.00 55.19 91 ALA A O 1
ATOM 694 N N . HIS A 1 92 ? 2.012 4.818 15.641 1.00 67.06 92 HIS A N 1
ATOM 695 C CA . HIS A 1 92 ? 1.538 4.720 14.261 1.00 67.06 92 HIS A CA 1
ATOM 696 C C . HIS A 1 92 ? 2.628 4.181 13.337 1.00 67.06 92 HIS A C 1
ATOM 698 O O . HIS A 1 92 ? 3.614 4.859 13.069 1.00 67.06 92 HIS A O 1
ATOM 704 N N . HIS A 1 93 ? 2.453 2.948 12.858 1.00 74.75 93 HIS A N 1
ATOM 705 C CA . HIS A 1 93 ? 3.397 2.281 11.965 1.00 74.75 93 HIS A CA 1
ATOM 706 C C . HIS A 1 93 ? 2.972 2.419 10.500 1.00 74.75 93 HIS A C 1
ATOM 708 O O . HIS A 1 93 ? 1.869 2.010 10.136 1.00 74.75 93 HIS A O 1
ATOM 714 N N . VAL A 1 94 ? 3.885 2.892 9.651 1.00 80.81 94 VAL A N 1
ATOM 715 C CA . VAL A 1 94 ? 3.715 2.926 8.196 1.00 80.81 94 VAL A CA 1
ATOM 716 C C . VAL A 1 94 ? 4.323 1.674 7.563 1.00 80.81 94 VAL A C 1
ATOM 718 O O . VAL A 1 94 ? 5.543 1.494 7.525 1.00 80.81 94 VAL A O 1
ATOM 721 N N . CYS A 1 95 ? 3.472 0.822 6.992 1.00 83.31 95 CYS A N 1
ATOM 722 C CA . CYS A 1 95 ? 3.913 -0.360 6.261 1.00 83.31 95 CYS A CA 1
ATOM 723 C C . CYS A 1 95 ? 4.448 0.011 4.874 1.00 83.31 95 CYS A C 1
ATOM 725 O O . CYS A 1 95 ? 3.679 0.452 4.027 1.00 83.31 95 CYS A O 1
ATOM 727 N N . ALA A 1 96 ? 5.727 -0.239 4.595 1.00 83.88 96 ALA A N 1
ATOM 728 C CA . ALA A 1 96 ? 6.276 -0.100 3.244 1.00 83.88 96 ALA A CA 1
ATOM 729 C C . ALA A 1 96 ? 6.095 -1.398 2.437 1.00 83.88 96 ALA A C 1
ATOM 731 O O . ALA A 1 96 ? 6.487 -2.466 2.903 1.00 83.88 96 ALA A O 1
ATOM 732 N N . VAL A 1 97 ? 5.529 -1.324 1.234 1.00 86.56 97 VAL A N 1
ATOM 733 C CA . VAL A 1 97 ? 5.219 -2.470 0.366 1.00 86.56 97 VAL A CA 1
ATOM 734 C C . VAL A 1 97 ? 5.709 -2.180 -1.056 1.00 86.56 97 VAL A C 1
ATOM 736 O O . VAL A 1 97 ? 5.427 -1.116 -1.591 1.00 86.56 97 VAL A O 1
ATOM 739 N N . SER A 1 98 ? 6.429 -3.106 -1.696 1.00 84.38 98 SER A N 1
ATOM 740 C CA . SER A 1 98 ? 6.820 -2.954 -3.111 1.00 84.38 98 SER A CA 1
ATOM 741 C C . SER A 1 98 ? 5.654 -3.166 -4.071 1.00 84.38 98 SER A C 1
ATOM 743 O O . SER A 1 98 ? 4.645 -3.779 -3.724 1.00 84.38 98 SER A O 1
ATOM 745 N N . SER A 1 99 ? 5.839 -2.785 -5.332 1.00 83.94 99 SER A N 1
ATOM 746 C CA . SER A 1 99 ? 4.887 -3.027 -6.431 1.00 83.94 99 SER A CA 1
ATOM 747 C C . SER A 1 99 ? 4.480 -4.506 -6.555 1.00 83.94 99 SER A C 1
ATOM 749 O O . SER A 1 99 ? 3.307 -4.840 -6.740 1.00 83.94 99 SER A O 1
ATOM 751 N N . ARG A 1 100 ? 5.427 -5.425 -6.318 1.00 84.25 100 ARG A N 1
ATOM 752 C CA . ARG A 1 100 ? 5.137 -6.864 -6.217 1.00 84.25 100 ARG A CA 1
ATOM 753 C C . ARG A 1 100 ? 4.173 -7.191 -5.073 1.00 84.25 100 ARG A C 1
ATOM 755 O O . ARG A 1 100 ? 3.250 -7.971 -5.259 1.00 84.25 100 ARG A O 1
ATOM 762 N N . GLY A 1 101 ? 4.369 -6.595 -3.900 1.00 85.25 101 GLY A N 1
ATOM 763 C CA . GLY A 1 101 ? 3.468 -6.783 -2.764 1.00 85.25 101 GLY A CA 1
ATOM 764 C C . GLY A 1 101 ? 2.087 -6.172 -3.008 1.00 85.25 101 GLY A C 1
ATOM 765 O O . GLY A 1 101 ? 1.089 -6.770 -2.623 1.00 85.25 101 GLY A O 1
ATOM 766 N N . LEU A 1 102 ? 2.004 -5.037 -3.709 1.00 87.00 102 LEU A N 1
ATOM 767 C CA . LEU A 1 102 ? 0.717 -4.495 -4.149 1.00 87.00 102 LEU A CA 1
ATOM 768 C C . LEU A 1 102 ? -0.022 -5.487 -5.053 1.00 87.00 102 LEU A C 1
ATOM 770 O O . LEU A 1 102 ? -1.212 -5.712 -4.856 1.00 87.00 102 LEU A O 1
ATOM 774 N N . SER 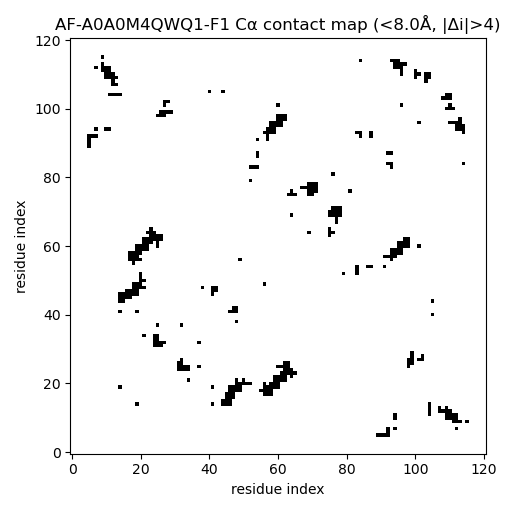A 1 103 ? 0.685 -6.103 -6.003 1.00 87.25 103 SER A N 1
ATOM 775 C CA . SER A 1 103 ? 0.100 -7.125 -6.879 1.00 87.25 103 SER A CA 1
ATOM 776 C C . SER A 1 103 ? -0.496 -8.270 -6.057 1.00 87.25 103 SER A C 1
ATOM 778 O O . SER A 1 103 ? -1.660 -8.604 -6.232 1.00 87.25 103 SER A O 1
ATOM 780 N N . GLU A 1 104 ? 0.253 -8.789 -5.080 1.00 88.00 104 GLU A N 1
ATOM 781 C CA . GLU A 1 104 ? -0.232 -9.834 -4.170 1.00 88.00 104 GLU A CA 1
ATOM 782 C C . GLU A 1 104 ? -1.481 -9.382 -3.385 1.00 88.00 104 GLU A C 1
ATOM 784 O O . GLU A 1 104 ? -2.450 -10.132 -3.302 1.00 88.00 104 GLU A O 1
ATOM 789 N N . LEU A 1 105 ? -1.507 -8.146 -2.867 1.00 86.38 105 LEU A N 1
ATOM 790 C CA . LEU A 1 105 ? -2.663 -7.592 -2.143 1.00 86.38 105 LEU A CA 1
ATOM 791 C C . LEU A 1 105 ? -3.916 -7.490 -3.011 1.00 86.38 105 LEU A C 1
ATOM 793 O O . LEU A 1 105 ? -5.014 -7.788 -2.540 1.00 86.38 105 LEU A O 1
ATOM 797 N N . LEU A 1 106 ? -3.758 -7.077 -4.268 1.00 85.62 106 LEU A N 1
ATOM 798 C CA . LEU A 1 106 ? -4.856 -7.006 -5.231 1.00 85.62 106 LEU A CA 1
ATOM 799 C C . LEU A 1 106 ? -5.384 -8.400 -5.595 1.00 85.62 106 LEU A C 1
ATOM 801 O O . LEU A 1 106 ? -6.568 -8.553 -5.880 1.00 85.62 106 LEU A O 1
ATOM 805 N N . GLU A 1 107 ? -4.536 -9.425 -5.512 1.00 85.50 107 GLU A N 1
ATOM 806 C CA . GLU A 1 107 ? -4.917 -10.832 -5.675 1.00 85.50 107 GLU A CA 1
ATOM 807 C C . GLU A 1 107 ? -5.456 -11.477 -4.385 1.00 85.50 107 GLU A C 1
ATOM 809 O O . GLU A 1 107 ? -5.767 -12.668 -4.367 1.00 85.50 107 GLU A O 1
ATOM 814 N N . GLY A 1 108 ? -5.592 -10.707 -3.299 1.00 83.19 108 GLY A N 1
ATOM 815 C CA . GLY A 1 108 ? -6.089 -11.188 -2.008 1.00 83.19 108 GLY A CA 1
ATOM 816 C C . GLY A 1 108 ? -5.051 -11.948 -1.175 1.00 83.19 108 GLY A C 1
ATOM 817 O O . GLY A 1 108 ? -5.410 -12.629 -0.214 1.00 83.19 108 GLY A O 1
ATOM 818 N N . ARG A 1 109 ? -3.766 -11.846 -1.526 1.00 86.06 109 ARG A N 1
ATOM 819 C CA . ARG A 1 109 ? -2.637 -12.420 -0.783 1.00 86.06 109 ARG A CA 1
ATOM 820 C C . ARG A 1 109 ? -1.994 -11.383 0.137 1.00 86.06 109 ARG A C 1
ATOM 822 O O . ARG A 1 109 ? -2.136 -10.177 -0.038 1.00 86.06 109 ARG A O 1
ATOM 829 N N . ALA A 1 110 ? -1.255 -11.859 1.137 1.00 83.94 110 ALA A N 1
ATOM 830 C CA . ALA A 1 110 ? -0.561 -10.984 2.075 1.00 83.94 110 ALA A CA 1
ATOM 831 C C . ALA A 1 110 ? 0.764 -10.460 1.495 1.00 83.94 110 ALA A C 1
ATOM 833 O O . ALA A 1 110 ? 1.633 -11.243 1.110 1.00 83.94 110 ALA A O 1
ATOM 834 N N . ALA A 1 111 ? 0.962 -9.144 1.529 1.00 86.12 111 ALA A N 1
ATOM 835 C CA . ALA A 1 111 ? 2.232 -8.504 1.209 1.00 86.12 111 ALA A CA 1
ATOM 836 C C . ALA A 1 111 ? 3.180 -8.457 2.410 1.00 86.12 111 ALA A C 1
ATOM 838 O O . ALA A 1 111 ? 2.758 -8.346 3.561 1.00 86.12 111 ALA A O 1
ATOM 839 N N . VAL A 1 112 ? 4.483 -8.487 2.134 1.00 82.56 112 VAL A N 1
ATOM 840 C CA . VAL A 1 112 ? 5.536 -8.307 3.141 1.00 82.56 112 VAL A CA 1
ATOM 841 C C . VAL A 1 112 ? 5.772 -6.818 3.382 1.00 82.56 112 VAL A C 1
ATOM 843 O O . VAL A 1 112 ? 5.886 -6.045 2.433 1.00 82.56 112 VAL A O 1
ATOM 846 N N . CYS A 1 113 ? 5.866 -6.428 4.653 1.00 82.56 113 CYS A N 1
ATOM 847 C CA . CYS A 1 113 ? 6.260 -5.082 5.044 1.00 82.56 113 CYS A CA 1
ATOM 848 C C . CYS A 1 113 ? 7.791 -4.960 5.068 1.00 82.56 113 CYS A C 1
ATOM 850 O O . CYS A 1 113 ? 8.477 -5.642 5.829 1.00 82.56 113 CYS A O 1
ATOM 852 N N . LEU A 1 114 ? 8.317 -4.042 4.263 1.00 75.69 114 LEU A N 1
ATOM 853 C CA . LEU A 1 114 ? 9.745 -3.766 4.096 1.00 75.69 114 LEU A CA 1
ATOM 854 C C . LEU A 1 114 ? 10.290 -2.757 5.118 1.00 75.69 114 LEU A C 1
ATOM 856 O O . LEU A 1 114 ? 11.500 -2.540 5.201 1.00 75.69 114 LEU A O 1
ATOM 860 N N . HIS A 1 115 ? 9.418 -2.159 5.936 1.00 65.81 115 HIS A N 1
ATOM 861 C CA . HIS A 1 115 ? 9.818 -1.212 6.978 1.00 65.81 115 HIS A CA 1
ATOM 862 C C . HIS A 1 115 ? 10.635 -1.882 8.095 1.00 65.81 115 HIS A C 1
ATOM 864 O O . HIS A 1 115 ? 11.536 -1.270 8.659 1.00 65.81 115 HIS A O 1
ATOM 870 N N . ARG A 1 116 ? 10.389 -3.167 8.396 1.00 52.00 116 ARG A N 1
ATOM 871 C CA . ARG A 1 116 ? 11.048 -3.882 9.508 1.00 52.00 116 ARG A CA 1
ATOM 872 C C . ARG A 1 116 ? 12.574 -4.018 9.356 1.00 52.00 116 ARG A C 1
ATOM 874 O O . ARG A 1 116 ? 13.250 -4.339 10.322 1.00 52.00 116 ARG A O 1
ATOM 881 N N . HIS A 1 117 ? 13.128 -3.723 8.182 1.00 43.59 117 HIS A N 1
ATOM 882 C CA . HIS A 1 117 ? 14.575 -3.638 7.965 1.00 43.59 117 HIS A CA 1
ATOM 883 C C . HIS A 1 117 ? 15.187 -2.260 8.286 1.00 43.59 117 HIS A C 1
ATOM 885 O O . HIS A 1 117 ? 16.373 -2.078 8.041 1.00 43.59 117 HIS A O 1
ATOM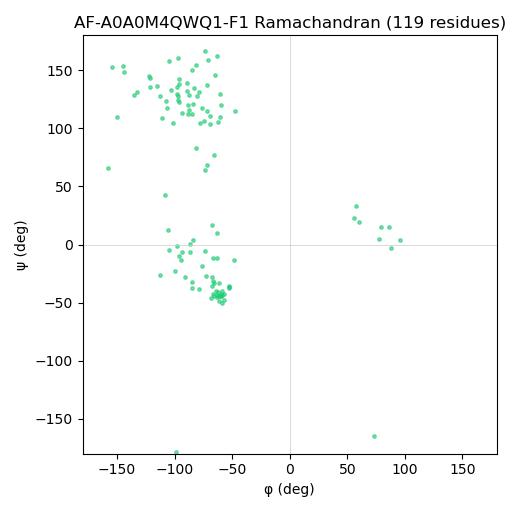 891 N N . VAL A 1 118 ? 14.417 -1.264 8.738 1.00 44.62 118 VAL A N 1
ATOM 892 C CA . VAL A 1 118 ? 14.933 0.096 9.017 1.00 44.62 118 VAL A CA 1
ATOM 893 C C . VAL A 1 118 ? 15.395 0.258 10.472 1.00 44.62 118 VAL A C 1
ATOM 895 O O . VAL A 1 118 ? 16.313 1.023 10.726 1.00 44.62 118 VAL A O 1
ATOM 898 N N . VAL A 1 119 ? 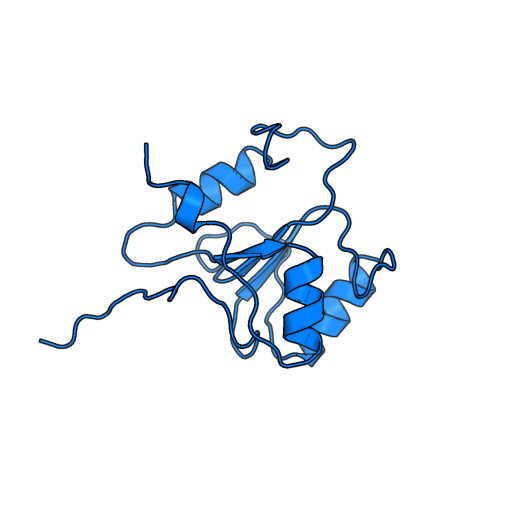14.827 -0.489 11.426 1.00 39.25 119 VAL A N 1
ATOM 899 C CA . VAL A 1 119 ? 15.034 -0.248 12.872 1.00 39.25 119 VAL A CA 1
ATOM 900 C C . VAL A 1 119 ? 15.904 -1.322 13.536 1.00 39.25 119 VAL A C 1
ATOM 902 O O . VAL A 1 119 ? 15.590 -1.829 14.611 1.00 39.25 119 VAL A O 1
ATOM 905 N N . GLY A 1 120 ? 16.977 -1.730 12.862 1.00 34.91 120 GLY A N 1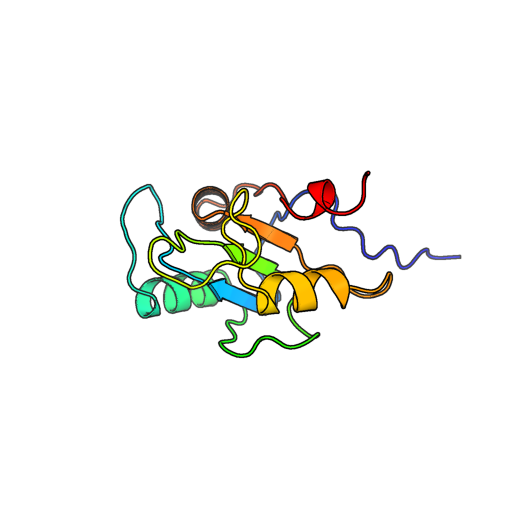
ATOM 906 C CA . GLY A 1 120 ? 17.873 -2.762 13.372 1.00 34.91 120 GLY A CA 1
ATOM 907 C C . GLY A 1 120 ? 19.261 -2.696 12.763 1.00 34.91 120 GLY A C 1
ATOM 908 O O . GLY A 1 120 ? 19.621 -3.613 12.035 1.00 34.91 120 GLY A O 1
ATOM 909 N N . GLN A 1 121 ? 19.998 -1.624 13.053 1.00 33.50 121 GLN A N 1
ATOM 910 C CA . GLN A 1 121 ? 21.449 -1.621 13.276 1.00 33.50 121 GLN A CA 1
ATOM 911 C C . GLN A 1 121 ? 21.776 -0.511 14.272 1.00 33.50 121 GLN A C 1
ATOM 913 O O . GLN A 1 121 ? 21.203 0.590 14.110 1.00 33.50 121 GLN A O 1
#

Organism: NCBI:txid656366

Radius of gyration: 13.76 Å; Cα contacts (8 Å, |Δi|>4): 212; chains: 1; bounding box: 33×26×46 Å

Mean predicted aligned error: 8.87 Å

Foldseek 3Di:
DPPPQLDPVQKDQAQAPFEEEEDDQAAAPNHGDDPVVLCVLSVVSNHHYDPDLDLRHAEYEYEDLVPHDAPDPVSSHRPSRVVSCVVCPRNGHYFYFYSHQSNCNSVSHMTGGPSVVVPDD

InterPro domains:
  IPR036420 BRCT domain superfamily [G3DSA:3.40.50.10190] (11-108)
  IPR036420 BRCT domain superfamily [SSF52113] (12-69)

Nearest PDB structures (foldseek):
  4bmd-assembly1_A  TM=6.415E-01  e=5.642E-03  Schizosaccharomyces pombe
  7p5z-assembly1_G  TM=5.339E-01  e=2.226E-03  Saccharomyces cerevisiae S288C
  5t2s-assembly3_A  TM=5.567E-01  e=5.279E-03  Saccharomyces cerevisiae S288C
  3pa6-assembly2_B  TM=6.708E-01  e=2.433E-02  Homo sapiens
  3qbz-assembly1_A  TM=5.222E-01  e=3.103E-03  Saccharomyces cerevisiae